Protein AF-A0AA50CRG6-F1 (afdb_monomer_lite)

pLDDT: mean 87.75, std 7.72, range [53.19, 96.69]

Organism: NCBI:txid1967501

Secondary structure (DSSP, 8-state):
-GGGSTTS-HHHHHHHTT-TTGGGPPP-S---SSGGGGSPPP--

Sequence (44 aa):
MNQIGPGNNIPLRLQIRSCENIDGVMLDGPQHERFEETLPKETV

Foldseek 3Di:
DLQLDPPHDPVVVVVVVPDPPPVPDDDDDDDDNDPVVVDDDDDD

Radius of gyration: 13.17 Å; chains: 1; bounding box: 28×21×37 Å

Structure (mmCIF, N/CA/C/O backbone):
data_AF-A0AA50CRG6-F1
#
_entry.id   AF-A0AA50CRG6-F1
#
loop_
_atom_site.group_PDB
_atom_site.id
_atom_site.type_symbol
_atom_site.label_atom_id
_atom_site.label_alt_id
_atom_site.label_comp_id
_atom_site.label_asym_id
_atom_site.label_entity_id
_atom_site.label_seq_id
_atom_site.pdbx_PDB_ins_code
_atom_site.Cartn_x
_atom_site.Cartn_y
_atom_site.Cartn_z
_atom_site.occupancy
_atom_site.B_iso_or_equiv
_atom_site.auth_seq_id
_atom_site.auth_comp_id
_atom_site.auth_asym_id
_atom_site.auth_atom_id
_atom_site.pdbx_PDB_model_num
ATOM 1 N N . MET A 1 1 ? -3.671 -3.079 -2.953 1.00 85.88 1 MET A N 1
ATOM 2 C CA . MET A 1 1 ? -3.017 -3.056 -1.627 1.00 85.88 1 MET A CA 1
ATOM 3 C C . MET A 1 1 ? -3.150 -1.646 -1.064 1.00 85.88 1 MET A C 1
ATOM 5 O O . MET A 1 1 ? -2.616 -0.718 -1.655 1.00 85.88 1 MET A O 1
ATOM 9 N N . ASN A 1 2 ? -3.888 -1.448 0.029 1.00 90.56 2 ASN A N 1
ATOM 10 C CA . ASN A 1 2 ? -4.213 -0.093 0.511 1.00 90.56 2 ASN A CA 1
ATOM 11 C C . ASN A 1 2 ? -2.963 0.671 0.977 1.00 90.56 2 ASN A C 1
ATOM 13 O O . ASN A 1 2 ? -2.893 1.891 0.856 1.00 90.56 2 ASN A O 1
ATOM 17 N N . GLN A 1 3 ? -1.923 -0.056 1.397 1.00 86.06 3 GLN A N 1
ATOM 18 C CA . GLN A 1 3 ? -0.649 0.496 1.865 1.00 86.06 3 GLN A CA 1
ATOM 19 C C . GLN A 1 3 ? 0.154 1.274 0.802 1.00 86.06 3 GLN A C 1
ATOM 21 O O . GLN A 1 3 ? 0.993 2.090 1.167 1.00 86.06 3 GLN A O 1
ATOM 26 N N . ILE A 1 4 ? -0.108 1.066 -0.494 1.00 90.06 4 ILE A N 1
ATOM 27 C CA . ILE A 1 4 ? 0.547 1.802 -1.597 1.00 90.06 4 ILE A CA 1
ATOM 28 C C . ILE A 1 4 ? -0.301 2.970 -2.138 1.00 90.06 4 ILE A C 1
ATOM 30 O O . ILE A 1 4 ? 0.094 3.627 -3.102 1.00 90.06 4 ILE A O 1
ATOM 34 N N . GLY A 1 5 ? -1.458 3.244 -1.523 1.00 84.31 5 GLY A N 1
ATOM 35 C CA . GLY A 1 5 ? -2.359 4.330 -1.910 1.00 84.31 5 GLY A CA 1
ATOM 36 C C . GLY A 1 5 ? -1.928 5.725 -1.422 1.00 84.31 5 GLY A C 1
ATOM 37 O O . GLY A 1 5 ? -0.978 5.865 -0.644 1.00 84.31 5 GLY A O 1
ATOM 38 N N . PRO A 1 6 ? -2.621 6.791 -1.865 1.00 78.88 6 PRO A N 1
ATOM 39 C CA . PRO A 1 6 ? -2.423 8.146 -1.352 1.00 78.88 6 PRO A CA 1
ATOM 40 C C . PRO A 1 6 ? -2.584 8.195 0.175 1.00 78.88 6 PRO A C 1
ATOM 42 O O . PRO A 1 6 ? -3.539 7.651 0.712 1.00 78.88 6 PRO A O 1
ATOM 45 N N . GLY A 1 7 ? -1.649 8.840 0.876 1.00 71.25 7 GLY A N 1
ATOM 46 C CA . GLY A 1 7 ? -1.694 8.971 2.341 1.00 71.25 7 GLY A CA 1
ATOM 47 C C . GLY A 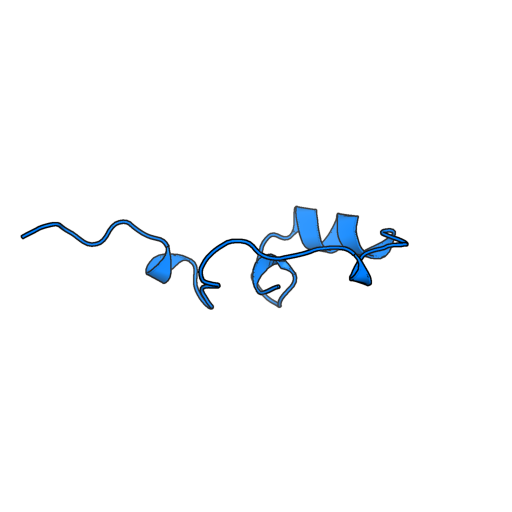1 7 ? -1.213 7.754 3.144 1.00 71.25 7 GLY A C 1
ATOM 48 O O . GLY A 1 7 ? -1.054 7.882 4.352 1.00 71.25 7 GLY A O 1
ATOM 49 N N . ASN A 1 8 ? -0.898 6.622 2.501 1.00 79.38 8 ASN A N 1
ATOM 50 C CA . ASN A 1 8 ? -0.423 5.404 3.170 1.00 79.38 8 ASN A CA 1
ATOM 51 C C . ASN A 1 8 ? 1.089 5.159 2.967 1.00 79.38 8 ASN A C 1
ATOM 53 O O . ASN A 1 8 ? 1.684 5.689 2.026 1.00 79.38 8 ASN A O 1
ATOM 57 N N . ASN A 1 9 ? 1.698 4.407 3.901 1.00 87.00 9 ASN A N 1
ATOM 58 C CA . ASN A 1 9 ? 3.110 3.981 4.003 1.00 87.00 9 ASN A CA 1
ATOM 59 C C . ASN A 1 9 ? 4.064 4.561 2.928 1.00 87.00 9 ASN A C 1
ATOM 61 O O . ASN A 1 9 ? 4.404 3.914 1.934 1.00 87.00 9 ASN A O 1
ATOM 65 N N . ILE A 1 10 ? 4.503 5.812 3.135 1.00 89.50 10 ILE A N 1
ATOM 66 C CA . ILE A 1 10 ? 5.342 6.562 2.181 1.00 89.50 10 ILE A CA 1
ATOM 67 C C . ILE A 1 10 ? 6.627 5.799 1.801 1.00 89.50 10 ILE A C 1
ATOM 69 O O . ILE A 1 10 ? 6.921 5.729 0.605 1.00 89.50 10 ILE A O 1
ATOM 73 N N . PRO A 1 11 ? 7.380 5.195 2.745 1.00 91.25 11 PRO A N 1
ATOM 74 C CA . PRO A 1 11 ? 8.548 4.385 2.400 1.00 91.25 11 PRO A CA 1
ATOM 75 C C . PRO A 1 11 ? 8.230 3.238 1.435 1.00 91.25 11 PRO A C 1
ATOM 77 O O . PRO A 1 11 ? 8.925 3.071 0.432 1.00 91.25 11 PRO A O 1
ATOM 80 N N . LEU A 1 12 ? 7.147 2.495 1.683 1.00 90.06 12 LEU A N 1
ATOM 81 C CA . LEU A 1 12 ? 6.735 1.388 0.819 1.00 90.06 12 LEU A CA 1
ATOM 82 C C . LEU A 1 12 ? 6.386 1.868 -0.594 1.00 90.06 12 LEU A C 1
ATOM 84 O O . LEU A 1 12 ? 6.764 1.232 -1.575 1.00 90.06 12 LEU A O 1
ATOM 88 N N . ARG A 1 13 ? 5.726 3.026 -0.720 1.00 90.62 13 ARG A N 1
ATOM 89 C CA . ARG A 1 13 ? 5.414 3.625 -2.029 1.00 90.62 13 ARG A CA 1
ATOM 90 C C . ARG A 1 13 ? 6.663 3.924 -2.849 1.00 90.62 13 ARG A C 1
ATOM 92 O O . ARG A 1 13 ? 6.622 3.786 -4.066 1.00 90.62 13 ARG A O 1
ATOM 99 N N . LEU A 1 14 ? 7.758 4.342 -2.212 1.00 92.38 14 LEU A N 1
ATOM 100 C CA . LEU A 1 14 ? 9.024 4.582 -2.907 1.00 92.38 14 LEU A CA 1
ATOM 101 C C . LEU A 1 14 ? 9.669 3.271 -3.359 1.00 92.38 14 LEU A C 1
ATOM 103 O O . LEU A 1 14 ? 10.126 3.191 -4.495 1.00 92.38 14 LEU A O 1
ATOM 107 N N . GLN A 1 15 ? 9.654 2.249 -2.502 1.00 92.38 15 GLN A N 1
ATOM 108 C CA . GLN A 1 15 ? 10.214 0.931 -2.810 1.00 92.38 15 GLN A CA 1
ATOM 109 C C . GLN A 1 15 ? 9.465 0.226 -3.946 1.00 92.38 15 GLN A C 1
ATOM 111 O O . GLN A 1 15 ? 10.092 -0.392 -4.804 1.00 92.38 15 GLN A O 1
ATOM 116 N N . ILE A 1 16 ? 8.135 0.366 -4.007 1.00 92.56 16 ILE A N 1
ATOM 117 C CA . ILE A 1 16 ? 7.320 -0.288 -5.040 1.00 92.56 16 ILE A CA 1
ATOM 118 C C . ILE A 1 16 ? 7.646 0.212 -6.457 1.00 92.56 16 ILE A C 1
ATOM 120 O O . ILE A 1 16 ? 7.418 -0.508 -7.423 1.00 92.56 16 ILE A O 1
ATOM 124 N N . ARG A 1 17 ? 8.208 1.422 -6.604 1.00 92.62 17 ARG A N 1
ATO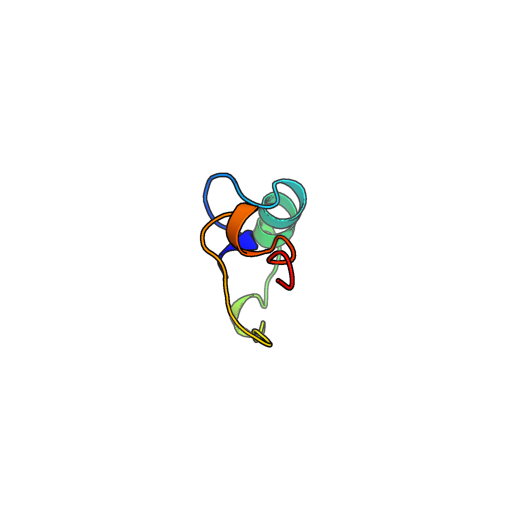M 125 C CA . ARG A 1 17 ? 8.508 2.027 -7.916 1.00 92.62 17 ARG A CA 1
ATOM 126 C C . ARG A 1 17 ? 9.539 1.253 -8.735 1.00 92.62 17 ARG A C 1
ATOM 128 O O . ARG A 1 17 ? 9.576 1.431 -9.947 1.00 92.62 17 ARG A O 1
ATOM 135 N N . SER A 1 18 ? 10.384 0.459 -8.084 1.00 95.56 18 SER A N 1
ATOM 136 C CA . SER A 1 18 ? 11.403 -0.381 -8.722 1.00 95.56 18 SER A CA 1
ATOM 137 C C . SER A 1 18 ? 11.160 -1.874 -8.487 1.00 95.56 18 SER A C 1
ATOM 139 O O . SER A 1 18 ? 12.069 -2.676 -8.664 1.00 95.56 18 SER A O 1
ATOM 141 N N . CYS A 1 19 ? 9.966 -2.256 -8.026 1.00 94.50 19 CYS A N 1
ATOM 142 C CA . CYS A 1 19 ? 9.594 -3.653 -7.845 1.00 94.50 19 CYS A CA 1
ATOM 143 C C . CYS A 1 19 ? 9.129 -4.229 -9.188 1.00 94.50 19 CYS A C 1
ATOM 145 O O . CYS A 1 19 ? 8.149 -3.758 -9.760 1.00 94.50 19 CYS A O 1
ATOM 147 N N . GLU A 1 20 ? 9.830 -5.244 -9.691 1.00 96.69 20 GLU A N 1
ATOM 148 C CA . GLU A 1 20 ? 9.557 -5.836 -11.010 1.00 96.69 20 GLU A CA 1
ATOM 149 C C . GLU A 1 20 ? 8.445 -6.895 -10.980 1.00 96.69 20 GLU A C 1
ATOM 151 O O . GLU A 1 20 ? 7.876 -7.229 -12.013 1.00 96.69 20 GLU A O 1
ATOM 156 N N . ASN A 1 21 ? 8.123 -7.428 -9.798 1.00 95.56 21 ASN A N 1
ATOM 157 C CA . ASN A 1 21 ? 7.210 -8.555 -9.610 1.00 95.56 21 ASN A CA 1
ATOM 158 C C . ASN A 1 21 ? 6.044 -8.230 -8.664 1.00 95.56 21 ASN A C 1
ATOM 160 O O . ASN A 1 21 ? 5.569 -9.106 -7.939 1.00 95.56 21 ASN A O 1
ATOM 164 N N . ILE A 1 22 ? 5.579 -6.978 -8.661 1.00 92.38 22 ILE A N 1
ATOM 165 C CA . ILE A 1 22 ? 4.486 -6.521 -7.790 1.00 92.38 22 ILE A CA 1
ATOM 166 C C . ILE A 1 22 ? 3.198 -7.343 -7.966 1.00 92.38 22 ILE A C 1
ATOM 168 O O . ILE A 1 22 ? 2.477 -7.565 -6.996 1.00 92.38 22 ILE A O 1
ATOM 172 N N . ASP A 1 23 ? 2.959 -7.879 -9.163 1.00 91.56 23 ASP A N 1
ATOM 173 C CA . ASP A 1 23 ? 1.809 -8.739 -9.471 1.00 91.56 23 ASP A CA 1
ATOM 174 C C . ASP A 1 23 ? 1.848 -10.093 -8.738 1.00 91.56 23 ASP A C 1
ATOM 176 O O . ASP A 1 23 ? 0.831 -10.772 -8.622 1.00 91.56 23 ASP A O 1
ATOM 180 N N .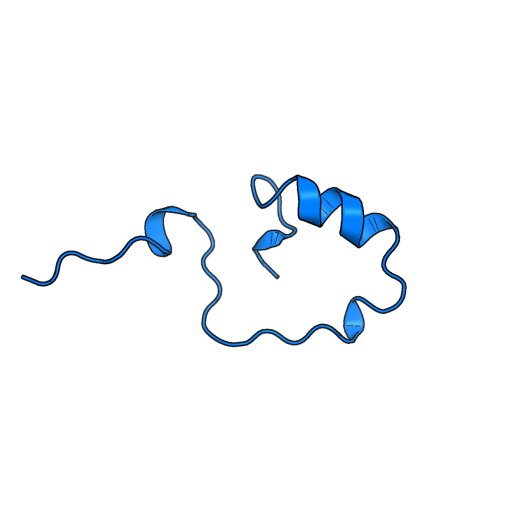 GLY A 1 24 ? 3.014 -10.493 -8.219 1.00 94.12 24 GLY A N 1
ATOM 181 C CA . GLY A 1 24 ? 3.175 -11.692 -7.396 1.00 94.12 24 GLY A CA 1
ATOM 182 C C . GLY A 1 24 ? 2.832 -11.484 -5.918 1.00 94.12 24 GLY A C 1
ATOM 183 O O . GLY A 1 24 ? 2.819 -12.449 -5.153 1.00 94.12 24 GLY A O 1
ATOM 184 N N . VAL A 1 25 ? 2.577 -10.246 -5.488 1.00 90.75 25 VAL A N 1
ATOM 185 C CA . VAL A 1 25 ? 2.254 -9.942 -4.093 1.00 90.75 25 VAL A CA 1
ATOM 186 C C . VAL A 1 25 ? 0.818 -10.360 -3.787 1.00 90.75 25 VAL A C 1
ATOM 188 O O . VAL A 1 25 ? -0.136 -9.838 -4.360 1.00 90.75 25 VAL A O 1
ATOM 191 N N . MET A 1 26 ? 0.665 -11.266 -2.824 1.00 92.62 26 MET A N 1
ATOM 192 C CA . MET A 1 26 ? -0.633 -11.680 -2.294 1.00 92.62 26 MET A CA 1
ATOM 193 C C . MET A 1 26 ? -0.900 -11.016 -0.944 1.00 92.62 26 MET A C 1
ATOM 195 O O . MET A 1 26 ? 0.020 -10.751 -0.170 1.00 92.62 26 MET A O 1
ATOM 199 N N . LEU A 1 27 ? -2.171 -10.729 -0.675 1.00 89.94 27 LEU A N 1
ATOM 200 C CA . LEU A 1 27 ? -2.614 -10.150 0.589 1.00 89.94 27 LEU A CA 1
ATOM 201 C C . LEU A 1 27 ? -3.092 -11.260 1.519 1.00 89.94 27 LEU A C 1
ATOM 203 O O . LEU A 1 27 ? -3.801 -12.163 1.079 1.00 89.94 27 LEU A O 1
ATOM 207 N N . ASP A 1 28 ? -2.739 -11.143 2.795 1.00 92.25 28 ASP A N 1
ATOM 208 C CA . ASP A 1 28 ? -3.293 -11.958 3.871 1.00 92.25 28 ASP A CA 1
ATOM 209 C C . ASP A 1 28 ? -4.103 -11.063 4.819 1.00 92.25 28 ASP A C 1
ATOM 211 O O . ASP A 1 28 ? -3.632 -10.009 5.254 1.00 92.25 28 ASP A O 1
ATOM 215 N N . GLY A 1 29 ? -5.339 -11.474 5.098 1.00 90.75 29 GLY A N 1
ATOM 216 C CA . GLY A 1 29 ? -6.286 -10.747 5.939 1.00 90.75 29 GLY A CA 1
ATOM 217 C C . GLY A 1 29 ? -6.974 -9.523 5.299 1.00 90.75 29 GLY A C 1
ATOM 218 O O . GLY A 1 29 ? -6.776 -9.199 4.123 1.00 90.75 29 GLY A O 1
ATOM 219 N N . PRO A 1 30 ? -7.844 -8.840 6.073 1.00 91.12 30 PRO A N 1
ATOM 220 C CA . PRO A 1 30 ? -8.583 -7.664 5.617 1.00 91.12 30 PRO A CA 1
ATOM 221 C C . PRO A 1 30 ? -7.671 -6.485 5.255 1.00 91.12 30 PRO A C 1
ATOM 223 O O . PRO A 1 30 ? -6.631 -6.253 5.870 1.00 91.12 30 PRO A O 1
ATOM 226 N N . GLN A 1 31 ? -8.091 -5.692 4.270 1.00 90.62 31 GLN A N 1
ATOM 227 C CA . GLN A 1 31 ? -7.489 -4.392 3.987 1.00 90.62 31 GLN A CA 1
ATOM 228 C C . GLN A 1 31 ? -8.344 -3.289 4.611 1.00 90.62 31 GLN A C 1
ATOM 230 O O . GLN A 1 31 ? -9.565 -3.303 4.483 1.00 90.62 31 GLN A O 1
ATOM 235 N N . HIS A 1 32 ? -7.683 -2.325 5.243 1.00 89.00 32 HIS A N 1
ATOM 236 C CA . HIS A 1 32 ? -8.307 -1.159 5.864 1.00 89.00 32 HIS A CA 1
ATOM 237 C C . HIS A 1 32 ? -8.005 0.087 5.034 1.00 89.00 32 HIS A C 1
ATOM 239 O O . HIS A 1 32 ? -6.890 0.228 4.519 1.00 89.00 32 HIS A O 1
ATOM 245 N N . GLU A 1 33 ? -8.992 0.954 4.828 1.00 85.69 33 GLU A N 1
ATOM 246 C CA . GLU A 1 33 ? -8.812 2.186 4.047 1.00 85.69 33 GLU A CA 1
ATOM 247 C C . GLU A 1 33 ? -8.085 3.253 4.863 1.00 85.69 33 GLU A C 1
ATOM 249 O O . GLU A 1 33 ? -7.337 4.064 4.310 1.00 85.69 33 GLU A O 1
ATOM 254 N N . ARG A 1 34 ? -8.271 3.219 6.185 1.00 83.75 34 ARG A N 1
ATOM 255 C CA . ARG A 1 34 ? -7.744 4.208 7.122 1.00 83.75 34 ARG A CA 1
ATOM 256 C C . ARG A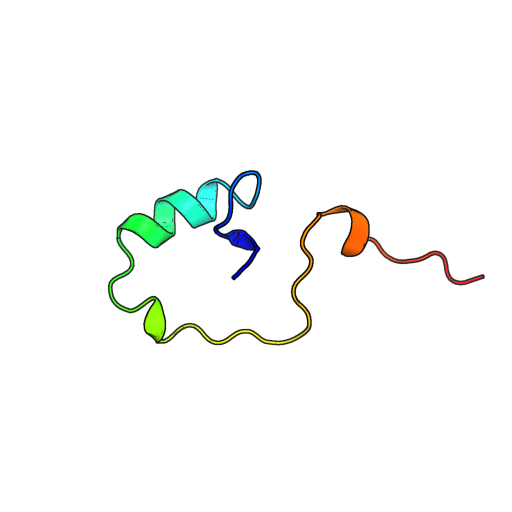 1 34 ? -6.999 3.557 8.284 1.00 83.75 34 ARG A C 1
ATOM 258 O O . ARG A 1 34 ? -7.299 2.434 8.679 1.00 83.75 34 ARG A O 1
ATOM 265 N N . PHE A 1 35 ? -6.052 4.288 8.875 1.00 83.94 35 PHE A N 1
ATOM 266 C CA . PHE A 1 35 ? -5.281 3.812 10.028 1.00 83.94 35 PHE A CA 1
ATOM 267 C C . PHE A 1 35 ? -6.174 3.497 11.236 1.00 83.94 35 PHE A C 1
ATOM 269 O O . PHE A 1 35 ? -5.965 2.492 11.908 1.00 83.94 35 PHE A O 1
ATOM 276 N N . GLU A 1 36 ? -7.199 4.308 11.492 1.00 88.62 36 GLU A N 1
ATOM 277 C CA . GLU A 1 36 ? -8.072 4.168 12.662 1.00 88.62 36 GLU A CA 1
ATOM 278 C C . GLU A 1 36 ? -8.842 2.842 12.675 1.00 88.62 36 GLU A C 1
ATOM 280 O O . GLU A 1 36 ? -9.167 2.324 13.737 1.00 88.62 36 GLU A O 1
ATOM 285 N N . GLU A 1 37 ? -9.085 2.255 11.504 1.00 88.19 37 GLU A N 1
ATOM 286 C CA . GLU A 1 37 ? -9.745 0.954 11.366 1.00 88.19 37 GLU A CA 1
ATOM 287 C C . GLU A 1 37 ? -8.844 -0.219 11.780 1.00 88.19 37 GLU A C 1
ATOM 289 O O . GLU A 1 37 ? -9.345 -1.320 12.003 1.00 88.19 37 GLU A O 1
ATOM 294 N N . THR A 1 38 ? -7.532 0.016 11.889 1.00 85.75 38 THR A N 1
ATOM 295 C CA . THR A 1 38 ? -6.538 -0.964 12.359 1.00 85.75 38 THR A CA 1
ATOM 296 C C . THR A 1 38 ? -6.328 -0.910 13.870 1.00 85.75 38 THR A C 1
ATOM 298 O O . THR A 1 38 ? -5.680 -1.793 14.434 1.00 85.75 38 THR A O 1
ATOM 301 N N . LEU A 1 39 ? -6.854 0.125 14.534 1.00 90.25 39 LEU A N 1
ATOM 302 C CA . LEU A 1 39 ? -6.725 0.261 1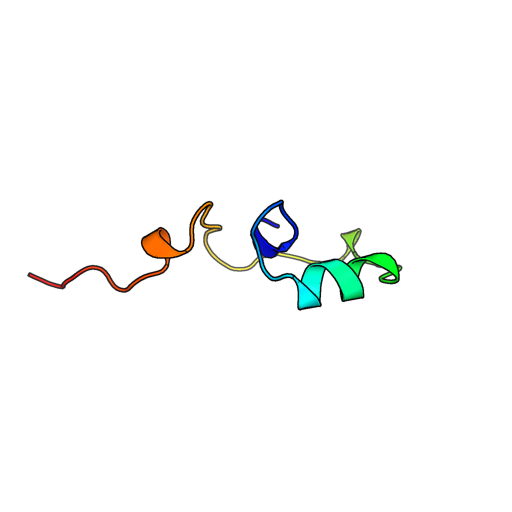5.976 1.00 90.25 39 LEU A CA 1
ATOM 303 C C . LEU A 1 39 ? -7.542 -0.835 16.675 1.00 90.25 39 LEU A C 1
ATOM 305 O O . LEU A 1 39 ? -8.648 -1.160 16.228 1.00 90.25 39 LEU A O 1
ATOM 309 N N . PRO A 1 40 ? -7.034 -1.399 17.785 1.00 90.50 40 PRO A N 1
ATOM 310 C CA . PRO A 1 40 ? -7.819 -2.295 18.616 1.00 90.50 40 PRO A CA 1
ATOM 311 C C . PRO A 1 40 ? -9.136 -1.624 19.003 1.00 90.50 40 PRO A C 1
ATOM 313 O O . PRO A 1 40 ? -9.146 -0.507 19.520 1.00 90.50 40 PRO A O 1
ATOM 316 N N . LYS A 1 41 ? -10.253 -2.304 18.747 1.00 87.12 41 LYS A N 1
ATOM 317 C CA . LYS A 1 41 ? -11.547 -1.865 19.267 1.00 87.12 41 LYS A CA 1
ATOM 318 C C . LYS A 1 41 ? -11.557 -2.148 20.764 1.00 87.12 41 LYS A C 1
ATOM 320 O O . LYS A 1 41 ? -11.131 -3.229 21.169 1.00 87.12 41 LYS A O 1
ATOM 325 N N . GLU A 1 42 ? -12.020 -1.196 21.570 1.00 83.31 42 GLU A N 1
ATOM 326 C CA . GLU A 1 42 ? -12.222 -1.435 22.999 1.00 83.31 42 GLU A CA 1
ATOM 327 C C . GLU A 1 42 ? -13.121 -2.667 23.175 1.00 83.31 42 GLU A C 1
ATOM 329 O O . GLU A 1 42 ? -14.248 -2.712 22.678 1.00 83.31 42 GLU A O 1
ATOM 334 N N . THR A 1 43 ? -12.599 -3.699 23.837 1.00 68.56 43 THR A N 1
ATOM 335 C CA . THR A 1 43 ? -13.415 -4.791 24.367 1.00 68.56 43 THR A CA 1
ATOM 336 C C . THR A 1 43 ? -14.188 -4.241 25.554 1.00 68.56 43 THR A C 1
ATOM 338 O O . THR A 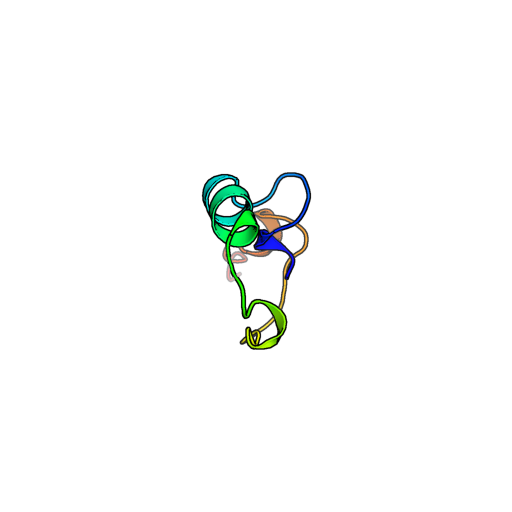1 43 ? -13.596 -4.025 26.611 1.00 68.56 43 THR A O 1
ATOM 341 N N . VAL A 1 44 ? -15.478 -3.969 25.342 1.00 53.19 44 VAL A N 1
ATOM 342 C CA . VAL A 1 44 ? -16.455 -3.716 26.414 1.00 53.19 44 VAL A CA 1
ATOM 343 C C . VAL A 1 44 ? -16.690 -4.998 27.202 1.00 53.19 44 VAL A C 1
ATOM 345 O O . VAL A 1 44 ? -16.832 -6.058 26.548 1.00 53.19 44 VAL A O 1
#